Protein AF-A0A8S1RNT7-F1 (afdb_monomer_lite)

Sequence (157 aa):
MSKEQNKVISCGYDSLLLVIEYQQHSSIFVFKQKIYVDQWDYRVCFINNHVFTFQPSFQIYTFDQQTQQYIKYYNIPVKSGGQLCSSLFPSIFNHIKILSLSKMDVTQIQLNLFKSKMNKEVNHTFFQLEQSINCKVDHYYYQCFKNKLLIKQITFN

Organism: NCBI:txid65129

Structure (mmCIF, N/CA/C/O backbone):
data_AF-A0A8S1RNT7-F1
#
_entry.id   AF-A0A8S1RNT7-F1
#
loop_
_atom_site.group_PDB
_atom_site.id
_atom_site.type_symbol
_atom_site.label_atom_id
_atom_site.label_alt_id
_atom_site.label_comp_id
_atom_site.label_asym_id
_atom_site.label_entity_id
_atom_site.label_seq_id
_atom_site.pdbx_PDB_ins_code
_atom_site.Cartn_x
_atom_site.Cartn_y
_atom_site.Cartn_z
_atom_site.occupancy
_atom_site.B_iso_or_equiv
_atom_site.auth_seq_id
_atom_site.auth_comp_id
_atom_site.auth_asym_id
_atom_site.auth_atom_id
_atom_site.pdbx_PDB_model_num
ATOM 1 N N . MET A 1 1 ? 1.674 3.784 8.458 1.00 85.00 1 MET A N 1
ATOM 2 C CA . MET A 1 1 ? 0.455 4.404 9.031 1.00 85.00 1 MET A CA 1
ATOM 3 C C . MET A 1 1 ? 0.042 5.581 8.164 1.00 85.00 1 MET A C 1
ATOM 5 O O . MET A 1 1 ? 0.873 6.058 7.395 1.00 85.00 1 MET A O 1
ATOM 9 N N . SER A 1 2 ? -1.209 6.025 8.263 1.00 91.50 2 SER A N 1
ATOM 10 C CA . SER A 1 2 ? -1.684 7.258 7.625 1.00 91.50 2 SER A CA 1
ATOM 11 C C . SER A 1 2 ? -1.014 8.503 8.220 1.00 91.50 2 SER A C 1
ATOM 13 O O . SER A 1 2 ? -0.354 8.427 9.258 1.00 91.50 2 SER A O 1
ATOM 15 N N . LYS A 1 3 ? -1.198 9.663 7.576 1.00 88.56 3 LYS A N 1
ATOM 16 C CA . LYS A 1 3 ? -0.626 10.944 8.025 1.00 88.56 3 LYS A CA 1
ATOM 17 C C . LYS A 1 3 ? -1.148 11.354 9.405 1.00 88.56 3 LYS A C 1
ATOM 19 O O . LYS A 1 3 ? -0.383 11.844 10.224 1.00 88.56 3 LYS A O 1
ATOM 24 N N . GLU A 1 4 ? -2.433 11.124 9.659 1.00 93.56 4 GLU A N 1
ATOM 25 C CA . GLU A 1 4 ? -3.067 11.342 10.969 1.00 93.56 4 GLU A CA 1
ATOM 26 C C . GLU A 1 4 ? -2.742 10.252 11.997 1.00 93.56 4 GLU A C 1
ATOM 28 O O . GLU A 1 4 ? -3.206 10.328 13.128 1.00 93.56 4 GLU A O 1
ATOM 33 N N . GLN A 1 5 ? -1.987 9.215 11.614 1.00 93.88 5 GLN A N 1
ATOM 34 C CA . GLN A 1 5 ? -1.638 8.079 12.475 1.00 93.88 5 GLN A CA 1
ATOM 35 C C . GLN A 1 5 ? -2.851 7.322 13.046 1.00 93.88 5 GLN A C 1
ATOM 37 O O . GLN A 1 5 ? -2.719 6.518 13.962 1.00 93.88 5 GLN A O 1
ATOM 42 N N . ASN A 1 6 ? -4.033 7.517 12.464 1.00 96.06 6 ASN A N 1
ATOM 43 C CA . ASN A 1 6 ? -5.274 6.855 12.857 1.00 96.06 6 ASN A CA 1
ATOM 44 C C . ASN A 1 6 ? -5.602 5.630 11.998 1.00 96.06 6 ASN A C 1
ATOM 46 O O . ASN A 1 6 ? -6.543 4.914 12.310 1.00 96.06 6 ASN A O 1
ATOM 50 N N . LYS A 1 7 ? -4.871 5.373 10.910 1.00 97.06 7 LYS A N 1
ATOM 51 C CA . LYS A 1 7 ? -5.122 4.237 10.016 1.00 97.06 7 LYS A CA 1
ATOM 52 C C . LYS A 1 7 ? -3.842 3.458 9.742 1.00 97.06 7 LYS A C 1
ATOM 54 O O . LYS A 1 7 ? -2.748 4.017 9.597 1.00 97.06 7 LYS A O 1
ATOM 59 N N . VAL A 1 8 ? -3.994 2.147 9.638 1.00 96.81 8 VAL A N 1
ATOM 60 C CA . VAL A 1 8 ? -2.939 1.180 9.345 1.00 96.81 8 VAL A CA 1
ATOM 61 C C . VAL A 1 8 ? -3.443 0.249 8.256 1.00 96.81 8 VAL A C 1
ATOM 63 O O . VAL A 1 8 ? -4.586 -0.196 8.294 1.00 96.81 8 VAL A O 1
ATOM 66 N N . ILE A 1 9 ? -2.578 -0.043 7.290 1.00 97.00 9 ILE A N 1
ATOM 67 C CA . ILE A 1 9 ? -2.787 -1.147 6.359 1.00 97.00 9 ILE A CA 1
ATOM 68 C C . ILE A 1 9 ? -1.777 -2.221 6.729 1.00 97.00 9 ILE A C 1
ATOM 70 O O . ILE A 1 9 ? -0.577 -1.941 6.756 1.00 97.00 9 ILE A O 1
ATOM 74 N N . SER A 1 10 ? -2.264 -3.420 7.030 1.00 95.50 10 SER A N 1
ATOM 75 C CA . SER A 1 10 ? -1.428 -4.617 7.105 1.00 95.50 10 SER A CA 1
ATOM 76 C C . SER A 1 10 ? -1.470 -5.339 5.764 1.00 95.50 10 SER A C 1
ATOM 78 O O . SER A 1 10 ? -2.507 -5.339 5.104 1.00 95.50 10 SER A O 1
ATOM 80 N N . CYS A 1 11 ? -0.357 -5.938 5.364 1.00 93.38 11 CYS A N 1
ATOM 81 C CA . CYS A 1 11 ? -0.229 -6.735 4.148 1.00 93.38 11 CYS A CA 1
ATOM 82 C C . CYS A 1 11 ? 0.651 -7.956 4.435 1.00 93.38 11 CYS A C 1
ATOM 84 O O . CYS A 1 11 ? 1.556 -7.887 5.271 1.00 93.38 11 CYS A O 1
ATOM 86 N N . GLY A 1 12 ? 0.360 -9.077 3.777 1.00 89.12 12 GLY A N 1
ATOM 87 C CA . GLY A 1 12 ? 1.033 -10.351 4.015 1.00 89.12 12 GLY A CA 1
ATOM 88 C C . GLY A 1 12 ? 1.096 -11.244 2.777 1.00 89.12 12 GLY A C 1
ATOM 89 O O . GLY A 1 12 ? 0.562 -10.914 1.719 1.00 89.12 12 GLY A O 1
ATOM 90 N N . TYR A 1 13 ? 1.763 -12.396 2.920 1.00 91.62 13 TYR A N 1
ATOM 91 C CA . TYR A 1 13 ? 1.904 -13.412 1.864 1.00 91.62 13 TYR A CA 1
ATOM 92 C C . TYR A 1 13 ? 0.563 -14.011 1.403 1.00 91.62 13 TYR A C 1
ATOM 94 O O . TYR A 1 13 ? 0.478 -14.582 0.320 1.00 91.62 13 TYR A O 1
ATOM 102 N N . ASP A 1 14 ? -0.488 -13.876 2.210 1.00 95.69 14 ASP A N 1
ATOM 103 C CA . ASP A 1 14 ? -1.843 -14.360 1.942 1.00 95.69 14 ASP A CA 1
ATOM 104 C C . ASP A 1 14 ? -2.603 -13.517 0.903 1.00 95.69 14 ASP A C 1
ATOM 106 O O . ASP A 1 14 ? -3.784 -13.757 0.660 1.00 95.69 14 ASP A O 1
ATOM 110 N N . SER A 1 15 ? -1.929 -12.556 0.257 1.00 95.00 15 SER A N 1
ATOM 111 C CA . SER A 1 15 ? -2.512 -11.670 -0.762 1.00 95.00 15 SER A CA 1
ATOM 112 C C . SER A 1 15 ? -3.737 -10.913 -0.238 1.00 95.00 15 SER A C 1
ATOM 114 O O . SER A 1 15 ? -4.709 -10.658 -0.955 1.00 95.00 15 SER A O 1
ATOM 116 N N . LEU A 1 16 ? -3.671 -10.543 1.041 1.00 97.06 16 LEU A N 1
ATOM 117 C CA . LEU A 1 16 ? -4.711 -9.833 1.758 1.00 97.06 16 LEU A CA 1
ATOM 118 C C . LEU A 1 16 ? -4.157 -8.522 2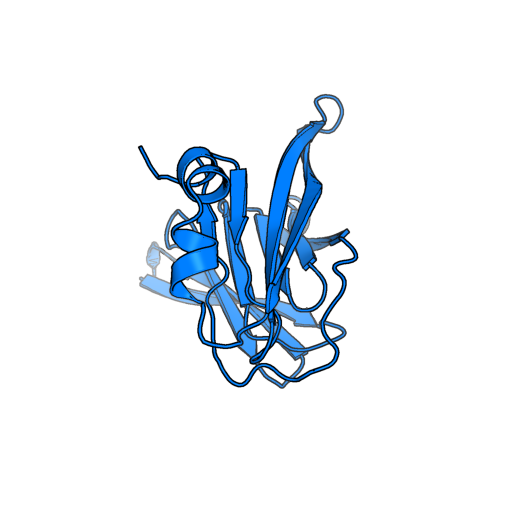.311 1.00 97.06 16 LEU A C 1
ATOM 120 O O . LEU A 1 16 ? -3.122 -8.492 2.980 1.00 97.06 16 LEU A O 1
ATOM 124 N N . LEU A 1 17 ? -4.881 -7.431 2.070 1.00 97.50 17 LEU A N 1
ATOM 125 C CA . LEU A 1 17 ? -4.691 -6.180 2.792 1.00 97.50 17 LEU A CA 1
ATOM 126 C C . LEU A 1 17 ? -5.764 -6.062 3.870 1.00 97.50 17 LEU A C 1
ATOM 128 O O . LEU A 1 17 ? -6.955 -6.254 3.607 1.00 97.50 17 LEU A O 1
ATOM 132 N N . LEU A 1 18 ? -5.346 -5.709 5.082 1.00 98.06 18 LEU A N 1
ATOM 133 C CA . LEU A 1 18 ? -6.243 -5.427 6.197 1.00 98.06 18 LEU A CA 1
ATOM 134 C C . LEU A 1 18 ? -6.217 -3.932 6.484 1.00 98.06 18 LEU A C 1
ATOM 136 O O . LEU A 1 18 ? -5.185 -3.395 6.888 1.00 98.06 18 LEU A O 1
ATOM 140 N N . VAL A 1 19 ? -7.359 -3.271 6.312 1.00 98.06 19 VAL A N 1
ATOM 141 C CA . VAL A 1 19 ? -7.554 -1.885 6.741 1.00 98.06 19 VAL A CA 1
ATOM 142 C C . VAL A 1 19 ? -7.934 -1.900 8.213 1.00 98.06 19 VAL A C 1
ATOM 144 O O . VAL A 1 19 ? -8.926 -2.519 8.604 1.00 98.06 19 VAL A O 1
ATOM 147 N N . ILE A 1 20 ? -7.141 -1.219 9.028 1.00 98.25 20 ILE A N 1
ATOM 148 C CA . ILE A 1 20 ? -7.296 -1.149 10.475 1.00 98.25 20 ILE A CA 1
ATOM 149 C C . ILE A 1 20 ? -7.321 0.329 10.866 1.00 98.25 20 ILE A C 1
ATOM 151 O O . ILE A 1 20 ? -6.484 1.113 10.418 1.00 98.25 20 ILE A O 1
ATOM 155 N N . GLU A 1 21 ? -8.278 0.725 11.697 1.00 97.62 21 GLU A N 1
ATOM 156 C CA . GLU A 1 21 ? -8.468 2.116 12.106 1.00 97.62 21 GLU A CA 1
ATOM 157 C C . GLU A 1 21 ? -8.489 2.251 13.626 1.00 97.62 21 GLU A C 1
ATOM 159 O O . GLU A 1 21 ? -9.088 1.444 14.333 1.00 97.62 21 GLU A O 1
ATOM 164 N N . TYR A 1 22 ? -7.823 3.285 14.121 1.00 97.69 22 TYR A N 1
ATOM 165 C CA . TYR A 1 22 ? -7.784 3.649 15.522 1.00 97.69 22 TYR A CA 1
ATOM 166 C C . TYR A 1 22 ? -9.081 4.347 15.926 1.00 97.69 22 TYR A C 1
ATOM 168 O O . TYR A 1 22 ? -9.451 5.380 15.367 1.00 97.69 22 TYR A O 1
ATOM 176 N N . GLN A 1 23 ? -9.759 3.803 16.929 1.00 97.12 23 GLN A N 1
ATOM 177 C CA . GLN A 1 23 ? -10.931 4.415 17.536 1.00 97.12 23 GLN A CA 1
ATOM 178 C C . GLN A 1 23 ? -10.517 5.223 18.763 1.00 97.12 23 GLN A C 1
ATOM 180 O O . GLN A 1 23 ? -10.069 4.662 19.757 1.00 97.12 23 GLN A O 1
ATOM 185 N N . GLN A 1 24 ? -10.712 6.543 18.719 1.00 95.38 24 GLN A N 1
ATOM 186 C CA . GLN A 1 24 ? -10.292 7.438 19.804 1.00 95.38 24 GLN A CA 1
ATOM 187 C C . GLN A 1 24 ? -11.014 7.153 21.130 1.00 95.38 24 GLN A C 1
ATOM 189 O O . GLN A 1 24 ? -10.366 7.109 22.170 1.00 95.38 24 GLN A O 1
ATOM 194 N N . HIS A 1 25 ? -12.329 6.907 21.101 1.00 96.19 25 HIS A N 1
ATOM 195 C CA . HIS A 1 25 ? -13.125 6.692 22.319 1.00 96.19 25 HIS A CA 1
ATOM 196 C C . HIS A 1 25 ? -12.700 5.456 23.116 1.00 96.19 25 HIS A C 1
ATOM 198 O O . HIS A 1 25 ? -12.694 5.481 24.341 1.00 96.19 25 HIS A O 1
ATOM 204 N N . SER A 1 26 ? -12.351 4.378 22.418 1.00 96.69 26 SER A N 1
ATOM 205 C CA . SER A 1 26 ? -11.971 3.094 23.009 1.00 96.69 26 SER A CA 1
ATOM 206 C C . SER A 1 26 ? -10.456 2.885 23.055 1.00 96.69 26 SER A C 1
ATOM 208 O O . SER A 1 26 ? -9.997 1.936 23.678 1.00 96.69 26 SER A O 1
ATOM 210 N N . SER A 1 27 ? -9.678 3.772 22.426 1.00 96.62 27 SER A N 1
ATOM 211 C CA . SER A 1 27 ? -8.216 3.700 22.318 1.00 96.62 27 SER A CA 1
ATOM 212 C C . SER A 1 27 ? -7.692 2.364 21.774 1.00 96.62 27 SER A C 1
ATOM 214 O O . SER A 1 27 ? -6.645 1.872 22.188 1.00 96.62 27 SER A O 1
ATOM 216 N N . ILE A 1 28 ? -8.420 1.768 20.826 1.00 97.62 28 ILE A N 1
ATOM 217 C CA . ILE A 1 28 ? -8.068 0.488 20.199 1.00 97.62 28 ILE A CA 1
ATOM 218 C C . ILE A 1 28 ? -8.036 0.594 18.677 1.00 97.62 28 ILE A C 1
ATOM 220 O O . ILE A 1 28 ? -8.736 1.402 18.066 1.00 97.62 28 ILE A O 1
ATOM 224 N N . PHE A 1 29 ? -7.245 -0.277 18.057 1.00 97.75 29 PHE A N 1
ATOM 225 C CA . PHE A 1 29 ? -7.278 -0.507 16.620 1.00 97.75 29 PHE A CA 1
ATOM 226 C C . PHE A 1 29 ? -8.364 -1.527 16.275 1.00 97.75 29 PHE A C 1
ATOM 228 O O . PHE A 1 29 ? -8.370 -2.641 16.793 1.00 97.75 29 PHE A O 1
ATOM 235 N N . VAL A 1 30 ? -9.271 -1.147 15.379 1.00 98.06 30 VAL A N 1
ATOM 236 C CA . VAL A 1 30 ? -10.392 -1.976 14.936 1.00 98.06 30 VAL A CA 1
ATOM 237 C C . VAL A 1 30 ? -10.236 -2.305 13.463 1.00 98.06 30 VAL A C 1
ATOM 239 O O . VAL A 1 30 ? -9.975 -1.440 12.628 1.00 98.06 30 VAL A O 1
ATOM 242 N N . PHE A 1 31 ? -10.419 -3.580 13.146 1.00 97.81 31 PHE A N 1
ATOM 243 C CA . PHE A 1 31 ? -10.443 -4.078 11.783 1.00 97.81 31 PHE A CA 1
ATOM 244 C C . PHE A 1 31 ? -11.658 -3.514 11.018 1.00 97.81 31 PHE A C 1
ATOM 246 O O . PHE A 1 31 ? -12.786 -3.585 11.504 1.00 97.81 31 PHE A O 1
ATOM 253 N N . LYS A 1 32 ? -11.427 -2.949 9.826 1.00 97.94 32 LYS A N 1
ATOM 254 C CA . LYS A 1 32 ? -12.459 -2.287 9.008 1.00 97.94 32 LYS A CA 1
ATOM 255 C C . LYS A 1 32 ? -12.756 -2.996 7.697 1.00 97.94 32 LYS A C 1
ATOM 257 O O . LYS A 1 32 ? -13.915 -3.074 7.308 1.00 97.94 32 LYS A O 1
ATOM 262 N N . GLN A 1 33 ? -11.734 -3.486 7.000 1.00 98.31 33 GLN A N 1
ATOM 263 C CA . GLN A 1 33 ? -11.911 -4.000 5.644 1.00 98.31 33 GLN A CA 1
ATOM 264 C C . GLN A 1 33 ? -10.841 -5.026 5.273 1.00 98.31 33 GLN A C 1
ATOM 266 O O . GLN A 1 33 ? -9.670 -4.862 5.617 1.00 98.31 33 GLN A O 1
ATOM 271 N N . LYS A 1 34 ? -11.258 -6.068 4.543 1.00 98.38 34 LYS A N 1
ATOM 272 C CA . LYS A 1 34 ? -10.386 -7.022 3.848 1.00 98.38 34 LYS A CA 1
ATOM 273 C C . LYS A 1 34 ? -10.355 -6.650 2.371 1.00 98.38 34 LYS A C 1
ATOM 275 O O . LYS A 1 34 ? -11.416 -6.473 1.779 1.00 98.38 34 LYS A O 1
ATOM 280 N N . ILE A 1 35 ? -9.170 -6.558 1.783 1.00 98.06 35 ILE A N 1
ATOM 281 C CA . ILE A 1 35 ? -8.998 -6.317 0.349 1.00 98.06 35 ILE A CA 1
ATOM 282 C C . ILE A 1 35 ? -8.125 -7.436 -0.204 1.00 98.06 35 ILE A C 1
ATOM 284 O O . ILE A 1 35 ? -6.968 -7.563 0.189 1.00 98.06 35 ILE A O 1
ATOM 288 N N . TYR A 1 36 ? -8.679 -8.245 -1.100 1.00 97.38 36 TYR A N 1
ATOM 289 C CA . TYR A 1 36 ? -7.919 -9.272 -1.804 1.00 97.38 36 TYR A CA 1
ATOM 290 C C . TYR A 1 36 ? -7.162 -8.638 -2.967 1.00 97.38 36 TYR A C 1
ATOM 292 O O . TYR A 1 36 ? -7.724 -7.838 -3.717 1.00 97.38 36 TYR A O 1
ATOM 300 N N . VAL A 1 37 ? -5.887 -8.986 -3.099 1.00 95.19 37 VAL A N 1
ATOM 301 C CA . VAL A 1 37 ? -5.020 -8.510 -4.178 1.00 95.19 37 VAL A CA 1
ATOM 302 C C . VAL A 1 37 ? -4.553 -9.677 -5.032 1.00 95.19 37 VAL A C 1
ATOM 304 O O . VAL A 1 37 ? -4.408 -10.793 -4.550 1.00 95.19 37 VAL A O 1
ATOM 307 N N . ASP A 1 38 ? -4.293 -9.407 -6.308 1.00 92.81 38 ASP A N 1
ATOM 308 C CA . ASP A 1 38 ? -3.869 -10.443 -7.259 1.00 92.81 38 ASP A CA 1
ATOM 309 C C . ASP A 1 38 ? -2.465 -10.988 -6.936 1.00 92.81 38 ASP A C 1
ATOM 311 O O . ASP A 1 38 ? -2.142 -12.133 -7.241 1.00 92.81 38 ASP A O 1
ATOM 315 N N . GLN A 1 39 ? -1.616 -10.154 -6.328 1.00 89.94 39 GLN A N 1
ATOM 316 C CA . GLN A 1 39 ? -0.243 -10.486 -5.966 1.00 89.94 39 GLN A CA 1
ATOM 317 C C . GLN A 1 39 ? 0.111 -9.843 -4.623 1.00 89.94 39 GLN A C 1
ATOM 319 O O . GLN A 1 39 ? -0.136 -8.653 -4.421 1.00 89.94 39 GLN A O 1
ATOM 324 N N . TRP A 1 40 ? 0.701 -10.626 -3.719 1.00 90.00 40 TRP A N 1
ATOM 325 C CA . TRP A 1 40 ? 1.177 -10.148 -2.423 1.00 90.00 40 TRP A CA 1
ATOM 326 C C . TRP A 1 40 ? 2.447 -9.290 -2.542 1.00 90.00 40 TRP 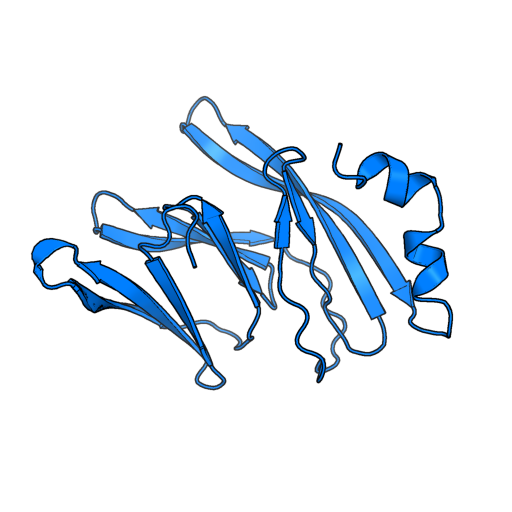A C 1
ATOM 328 O O . TRP A 1 40 ? 3.240 -9.440 -3.474 1.00 90.00 40 TRP A O 1
ATOM 338 N N . ASP A 1 41 ? 2.640 -8.408 -1.559 1.00 88.00 41 ASP A N 1
ATOM 339 C CA . ASP A 1 41 ? 3.850 -7.611 -1.331 1.00 88.00 41 ASP A CA 1
ATOM 340 C C . ASP A 1 41 ? 3.790 -6.985 0.071 1.00 88.00 41 ASP A C 1
ATOM 342 O O . ASP A 1 41 ? 2.773 -7.062 0.761 1.00 88.00 41 ASP A O 1
ATOM 346 N N . TYR A 1 42 ? 4.860 -6.303 0.464 1.00 87.62 42 TYR A N 1
ATOM 347 C CA . TYR A 1 42 ? 4.988 -5.588 1.735 1.00 87.62 42 TYR A CA 1
ATOM 348 C C . TYR A 1 42 ? 4.924 -4.073 1.600 1.00 87.62 42 TYR A C 1
ATOM 350 O O . TYR A 1 42 ? 5.034 -3.333 2.581 1.00 87.62 42 TYR A O 1
ATOM 358 N N . ARG A 1 43 ? 4.819 -3.581 0.368 1.00 88.31 43 ARG A N 1
ATOM 359 C CA . ARG A 1 43 ? 4.999 -2.167 0.064 1.00 88.31 43 ARG A CA 1
ATOM 360 C C . ARG A 1 43 ? 3.650 -1.475 -0.016 1.00 88.31 43 ARG A C 1
ATOM 362 O O . ARG A 1 43 ? 3.030 -1.404 -1.074 1.00 88.31 43 ARG A O 1
ATOM 369 N N . VAL A 1 44 ? 3.238 -0.923 1.121 1.00 92.62 44 VAL A N 1
ATOM 370 C CA . VAL A 1 44 ? 2.118 0.017 1.224 1.00 92.62 44 VAL A CA 1
ATOM 371 C C . VAL A 1 44 ? 2.645 1.408 1.559 1.00 92.62 44 VAL A C 1
ATOM 373 O O . VAL A 1 44 ? 3.493 1.560 2.437 1.00 92.62 44 VAL A O 1
ATOM 376 N N . CYS A 1 45 ? 2.116 2.439 0.902 1.00 92.56 45 CYS A N 1
ATOM 377 C CA . CYS A 1 45 ? 2.435 3.826 1.227 1.00 92.56 45 CYS A CA 1
ATOM 378 C C . CYS A 1 45 ? 1.192 4.710 1.179 1.00 92.56 45 CYS A C 1
ATOM 380 O O . CYS A 1 45 ? 0.539 4.816 0.141 1.00 92.56 45 CYS A O 1
ATOM 382 N N . PHE A 1 46 ? 0.875 5.365 2.296 1.00 93.31 46 PHE A N 1
ATOM 383 C CA . PHE A 1 46 ? -0.191 6.361 2.337 1.00 93.31 46 PHE A CA 1
ATOM 384 C C . PHE A 1 46 ? 0.252 7.648 1.635 1.00 93.31 46 PHE A C 1
ATOM 386 O O . PHE A 1 46 ? 1.279 8.232 1.971 1.00 93.31 46 PHE A O 1
ATOM 393 N N . ILE A 1 47 ? -0.569 8.117 0.697 1.00 90.38 47 ILE A N 1
ATOM 394 C CA . ILE A 1 47 ? -0.449 9.441 0.072 1.00 90.38 47 ILE A CA 1
ATOM 395 C C . ILE A 1 47 ? -1.155 10.493 0.932 1.00 90.38 47 ILE A C 1
ATOM 397 O O . ILE A 1 47 ? -0.746 11.649 0.972 1.00 90.38 47 ILE A O 1
ATOM 401 N N . ASN A 1 48 ? -2.254 10.115 1.582 1.00 91.44 48 ASN A N 1
ATOM 402 C CA . ASN A 1 48 ? -2.978 10.891 2.588 1.00 91.44 48 ASN A CA 1
ATOM 403 C C . ASN A 1 48 ? -3.898 9.928 3.371 1.00 91.44 48 ASN A C 1
ATOM 405 O O . ASN A 1 48 ? -3.720 8.717 3.294 1.00 91.44 48 ASN A O 1
ATOM 409 N N . ASN A 1 49 ? -4.872 10.431 4.134 1.00 93.31 49 ASN A N 1
ATOM 410 C CA . ASN A 1 49 ? -5.750 9.580 4.956 1.00 93.31 49 ASN A CA 1
ATOM 411 C C . ASN A 1 49 ? -6.854 8.857 4.177 1.00 93.31 49 ASN A C 1
ATOM 413 O O . ASN A 1 49 ? -7.543 8.027 4.761 1.00 93.31 49 ASN A O 1
ATOM 417 N N . HIS A 1 50 ? -7.021 9.181 2.896 1.00 94.38 50 HIS A N 1
ATOM 418 C CA . HIS A 1 50 ? -8.040 8.634 2.003 1.00 94.38 50 HIS A CA 1
ATOM 419 C C . HIS A 1 50 ? -7.434 7.931 0.789 1.00 94.38 50 HIS A C 1
ATOM 421 O O . HIS A 1 50 ? -8.166 7.343 0.004 1.00 94.38 50 HIS A O 1
ATOM 427 N N . VAL A 1 51 ? -6.119 8.002 0.589 1.00 93.81 51 VAL A N 1
ATOM 428 C CA . VAL A 1 51 ? -5.452 7.438 -0.583 1.00 93.81 51 VAL A CA 1
ATOM 429 C C . VAL A 1 51 ? -4.172 6.748 -0.151 1.00 93.81 51 VAL A C 1
ATOM 431 O O . VAL A 1 51 ? -3.325 7.345 0.522 1.00 93.81 51 VAL A O 1
ATOM 434 N N . PHE A 1 52 ? -3.999 5.506 -0.587 1.00 94.94 52 PHE A N 1
ATOM 435 C CA . PHE A 1 52 ? -2.749 4.777 -0.432 1.00 94.94 52 PHE A CA 1
ATOM 436 C C . PHE A 1 52 ? -2.367 4.050 -1.717 1.00 94.94 52 PHE A C 1
ATOM 438 O O . PHE A 1 52 ? -3.184 3.830 -2.610 1.00 94.94 52 PHE A O 1
ATOM 445 N N . THR A 1 53 ? -1.091 3.698 -1.801 1.00 93.75 53 THR A N 1
ATOM 446 C CA . THR A 1 53 ? -0.524 2.878 -2.866 1.00 93.75 53 THR A CA 1
ATOM 447 C C . THR A 1 53 ? -0.130 1.518 -2.326 1.00 93.75 53 THR A C 1
ATOM 449 O O . THR A 1 53 ? 0.285 1.405 -1.170 1.00 93.75 53 THR A O 1
ATOM 452 N N . PHE A 1 54 ? -0.244 0.507 -3.173 1.00 93.19 54 PHE A N 1
ATOM 453 C CA . PHE A 1 54 ? 0.221 -0.849 -2.929 1.00 93.19 54 PHE A CA 1
ATOM 454 C C . PHE A 1 54 ? 1.061 -1.295 -4.128 1.00 93.19 54 PHE A C 1
ATOM 456 O O . PHE A 1 54 ? 0.739 -0.943 -5.259 1.00 93.19 54 PHE A O 1
ATOM 463 N N . GLN A 1 55 ? 2.155 -2.012 -3.889 1.00 87.94 55 GLN A N 1
ATOM 464 C CA . GLN A 1 55 ? 2.953 -2.686 -4.926 1.00 87.94 55 GLN A CA 1
ATOM 465 C C . GLN A 1 55 ? 2.740 -4.207 -4.787 1.00 87.94 55 GLN A C 1
ATOM 467 O O . GLN A 1 55 ? 2.189 -4.603 -3.770 1.00 87.94 55 GLN A O 1
ATOM 472 N N . PRO A 1 56 ? 3.047 -5.060 -5.784 1.00 81.69 56 PRO A N 1
ATOM 473 C CA . PRO A 1 56 ? 4.128 -4.934 -6.765 1.00 81.69 56 PRO A CA 1
ATOM 474 C C . PRO A 1 56 ? 3.723 -4.201 -8.047 1.00 81.69 56 PRO A C 1
ATOM 476 O O . PRO A 1 56 ? 4.522 -3.454 -8.606 1.00 81.69 56 PRO A O 1
ATOM 479 N N . SER A 1 57 ? 2.479 -4.350 -8.496 1.00 82.88 57 SER A N 1
ATOM 480 C CA . SER A 1 57 ? 1.885 -3.454 -9.494 1.00 82.88 57 SER A CA 1
ATOM 481 C C . SER A 1 57 ? 1.491 -2.172 -8.768 1.00 82.88 57 SER A C 1
ATOM 483 O O . SER A 1 57 ? 0.888 -2.276 -7.711 1.00 82.88 57 SER A O 1
ATOM 485 N N . PHE A 1 58 ? 1.887 -0.985 -9.240 1.00 88.00 58 PHE A N 1
ATOM 486 C CA . PHE A 1 58 ? 1.650 0.272 -8.517 1.00 88.00 58 PHE A CA 1
ATOM 487 C C . PHE A 1 58 ? 0.149 0.605 -8.538 1.00 88.00 58 PHE A C 1
ATOM 489 O O . PHE A 1 58 ? -0.352 1.315 -9.412 1.00 88.00 58 PHE A O 1
ATOM 496 N N . GLN A 1 59 ? -0.577 0.028 -7.586 1.00 92.62 59 GLN A N 1
ATOM 497 C CA . GLN A 1 59 ? -2.018 0.120 -7.426 1.00 92.62 59 GLN A CA 1
ATOM 498 C C . GLN A 1 59 ? -2.350 1.271 -6.488 1.00 92.62 59 GLN A C 1
ATOM 500 O O . GLN A 1 59 ? -1.714 1.440 -5.450 1.00 92.62 59 GLN A O 1
ATOM 505 N N . ILE A 1 60 ? -3.370 2.044 -6.837 1.00 92.94 60 ILE A N 1
ATOM 506 C CA . ILE A 1 60 ? -3.871 3.162 -6.046 1.00 92.94 60 ILE A CA 1
ATOM 507 C C . ILE A 1 60 ? -5.243 2.784 -5.510 1.00 92.94 60 ILE A C 1
ATOM 509 O O . ILE A 1 60 ? -6.141 2.419 -6.273 1.00 92.94 60 ILE A O 1
ATOM 513 N N . TYR A 1 61 ? -5.393 2.919 -4.201 1.00 95.56 61 TYR A N 1
ATOM 514 C CA . TYR A 1 61 ? -6.638 2.710 -3.484 1.00 95.56 61 TYR A CA 1
ATOM 515 C C . TYR A 1 61 ? -7.143 4.039 -2.946 1.00 95.56 61 TYR A C 1
ATOM 517 O O . TYR A 1 61 ? -6.374 4.811 -2.368 1.00 95.56 61 TYR A O 1
ATOM 525 N N . THR A 1 62 ? -8.436 4.293 -3.122 1.00 95.00 62 THR A N 1
ATOM 526 C CA . THR A 1 62 ? -9.111 5.507 -2.653 1.00 95.00 62 THR A CA 1
ATOM 527 C C . THR A 1 62 ? -10.248 5.138 -1.717 1.00 95.00 62 THR A C 1
ATOM 529 O O . THR A 1 62 ? -10.977 4.186 -1.980 1.00 95.00 62 THR A O 1
ATOM 532 N N . PHE A 1 63 ? -10.406 5.892 -0.638 1.00 95.75 63 PHE A N 1
ATOM 533 C CA . PHE A 1 63 ? -11.507 5.746 0.298 1.00 95.75 63 PHE A CA 1
ATOM 534 C C . PHE A 1 63 ? -12.783 6.312 -0.320 1.00 95.75 63 PHE A C 1
ATOM 536 O O . PHE A 1 63 ? -12.865 7.508 -0.602 1.00 95.75 63 PHE A O 1
ATOM 543 N N . ASP A 1 64 ? -13.761 5.446 -0.535 1.00 95.44 64 ASP A N 1
ATOM 544 C CA . ASP A 1 64 ? -15.091 5.821 -0.977 1.00 95.44 64 ASP A CA 1
ATOM 545 C C . ASP A 1 64 ? -15.947 6.217 0.233 1.00 95.44 64 ASP A C 1
ATOM 547 O O . ASP A 1 64 ? -16.167 5.435 1.159 1.00 95.44 64 ASP A O 1
ATOM 551 N N . GLN A 1 65 ? -16.437 7.456 0.214 1.00 93.69 65 GLN A N 1
ATOM 552 C CA . GLN A 1 65 ? -17.262 8.035 1.273 1.00 93.69 65 GLN A CA 1
ATOM 553 C C . GLN A 1 65 ? -18.654 7.394 1.357 1.00 93.69 65 GLN A C 1
ATOM 555 O O . GLN A 1 65 ? -19.265 7.426 2.423 1.00 93.69 65 GLN A O 1
ATOM 560 N N . GLN A 1 66 ? -19.174 6.814 0.273 1.00 95.75 66 GLN A N 1
ATOM 561 C CA . GLN A 1 66 ? -20.497 6.187 0.293 1.00 95.75 66 GLN A CA 1
ATOM 562 C C . GLN A 1 66 ? -20.443 4.817 0.962 1.00 95.75 66 GLN A C 1
ATOM 564 O O . GLN A 1 66 ? -21.219 4.534 1.872 1.00 95.75 66 GLN A O 1
ATOM 569 N N . THR A 1 67 ? -19.496 3.980 0.541 1.00 97.12 67 THR A N 1
ATOM 570 C CA . THR A 1 67 ? -19.326 2.631 1.097 1.00 97.12 67 THR A CA 1
ATOM 571 C C . THR A 1 67 ? -18.505 2.605 2.383 1.00 97.12 67 THR A C 1
ATOM 573 O O . THR A 1 67 ? -18.514 1.593 3.082 1.00 97.12 67 THR A O 1
ATOM 576 N N . GLN A 1 68 ? -17.812 3.703 2.716 1.00 96.31 68 GLN A N 1
ATOM 577 C CA . GLN A 1 68 ? -16.852 3.790 3.823 1.00 96.31 68 GLN A CA 1
ATOM 578 C C . GLN A 1 68 ? -15.749 2.722 3.712 1.00 96.31 68 GLN A C 1
ATOM 580 O O . GLN A 1 68 ? -15.291 2.153 4.706 1.00 96.31 68 GLN A O 1
ATOM 585 N N . GLN A 1 69 ? -15.331 2.427 2.480 1.00 97.44 69 GLN A N 1
ATOM 586 C CA . GLN A 1 69 ? -14.355 1.392 2.154 1.00 97.44 69 GLN A CA 1
ATOM 587 C C . GLN A 1 69 ? -13.312 1.917 1.171 1.00 97.44 69 GLN A C 1
ATOM 589 O O . GLN A 1 69 ? -13.573 2.792 0.352 1.00 97.44 69 GLN A O 1
ATOM 594 N N . TYR A 1 70 ? -12.105 1.364 1.227 1.00 97.56 70 TYR 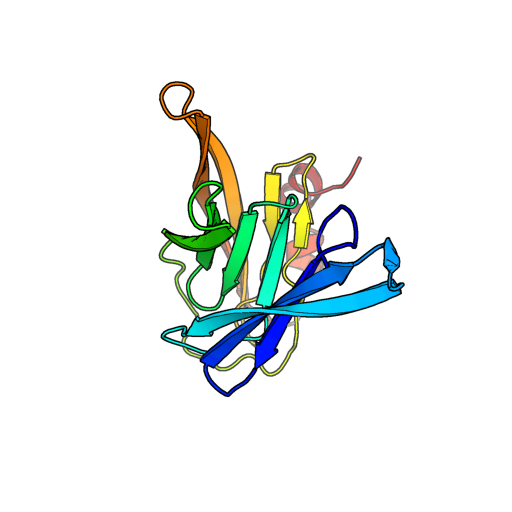A N 1
ATOM 595 C CA . TYR A 1 70 ? -11.104 1.585 0.194 1.00 97.56 70 TYR A CA 1
ATOM 596 C C . TYR A 1 70 ? -11.400 0.726 -1.027 1.00 97.56 70 TYR A C 1
ATOM 598 O O . TYR A 1 70 ? -11.523 -0.493 -0.928 1.00 97.56 70 TYR A O 1
ATOM 606 N N . ILE A 1 71 ? -11.436 1.354 -2.193 1.00 96.75 71 ILE A N 1
ATOM 607 C CA . ILE A 1 71 ? -11.628 0.679 -3.473 1.00 96.75 71 ILE A CA 1
ATOM 608 C C . ILE A 1 71 ? -10.384 0.842 -4.341 1.00 96.75 71 ILE A C 1
ATOM 610 O O . ILE A 1 71 ? -9.707 1.873 -4.296 1.00 96.75 71 ILE A O 1
ATOM 614 N N . LYS A 1 72 ? -10.067 -0.190 -5.130 1.00 95.62 72 LYS A N 1
ATOM 615 C CA . LYS A 1 72 ? -9.005 -0.121 -6.140 1.00 95.62 72 LYS A CA 1
ATOM 616 C C . LYS A 1 72 ? -9.455 0.862 -7.214 1.00 95.62 72 LYS A C 1
ATOM 618 O O . LYS A 1 72 ? -10.419 0.601 -7.924 1.00 95.62 72 LYS A O 1
ATOM 623 N N . TYR A 1 73 ? -8.764 1.989 -7.312 1.00 91.69 73 TYR A N 1
ATOM 624 C CA . TYR A 1 73 ? -9.128 3.060 -8.233 1.00 91.69 73 TYR A CA 1
ATOM 625 C C . TYR A 1 73 ? -8.382 2.941 -9.556 1.00 91.69 73 TYR A C 1
ATOM 627 O O . TYR A 1 73 ? -8.973 3.002 -10.630 1.00 91.69 73 TYR A O 1
ATOM 635 N N . TYR A 1 74 ? -7.062 2.776 -9.482 1.00 89.69 74 TYR A N 1
ATOM 636 C CA . TYR A 1 74 ? -6.208 2.820 -10.660 1.00 89.69 74 TYR A CA 1
ATOM 637 C C . TYR A 1 74 ? -4.987 1.921 -10.495 1.00 89.69 74 TYR A C 1
ATOM 639 O O . TYR A 1 74 ? -4.517 1.692 -9.381 1.00 89.69 74 TYR A O 1
ATOM 647 N N . ASN A 1 75 ? -4.461 1.419 -11.608 1.00 90.44 75 ASN A N 1
ATOM 648 C CA . ASN A 1 75 ? -3.230 0.640 -11.642 1.00 90.44 75 ASN A CA 1
ATOM 649 C C . ASN A 1 75 ? -2.262 1.286 -12.629 1.00 90.44 75 ASN A C 1
ATOM 651 O O . ASN A 1 75 ? -2.607 1.473 -13.795 1.00 90.44 75 ASN A O 1
ATOM 655 N N . ILE A 1 76 ? -1.052 1.600 -12.172 1.00 86.31 76 ILE A N 1
ATOM 656 C CA . ILE A 1 76 ? 0.011 2.085 -13.045 1.00 86.31 76 ILE A CA 1
ATOM 657 C C . ILE A 1 76 ? 0.910 0.900 -13.387 1.00 86.31 76 ILE A C 1
ATOM 659 O O . ILE A 1 76 ? 1.563 0.356 -12.489 1.00 86.31 76 ILE A O 1
ATOM 663 N N . PRO A 1 77 ? 0.979 0.494 -14.667 1.00 81.62 77 PRO A N 1
ATOM 664 C CA . PRO A 1 77 ? 1.900 -0.546 -15.081 1.00 81.62 77 PRO A CA 1
ATOM 665 C C . PRO A 1 77 ? 3.330 -0.044 -14.866 1.00 81.62 77 PRO A C 1
ATOM 667 O O . PRO A 1 77 ? 3.835 0.814 -15.588 1.00 81.62 77 PRO A O 1
ATOM 670 N N . VAL A 1 78 ? 3.981 -0.582 -13.842 1.00 77.69 78 VAL A N 1
ATOM 671 C CA . VAL A 1 78 ? 5.412 -0.417 -13.605 1.00 77.69 78 VAL A CA 1
ATOM 672 C C . VAL A 1 78 ? 6.108 -1.668 -14.117 1.00 77.69 78 VAL A C 1
ATOM 674 O O . VAL A 1 78 ? 5.621 -2.780 -13.920 1.00 77.69 78 VAL A O 1
ATOM 677 N N . LYS A 1 79 ? 7.239 -1.505 -14.806 1.00 69.69 79 LYS A N 1
ATOM 678 C CA . LYS A 1 79 ? 8.052 -2.650 -15.230 1.00 69.69 79 LYS A CA 1
ATOM 679 C C . LYS A 1 79 ? 8.655 -3.308 -13.993 1.00 69.69 79 LYS A C 1
ATOM 681 O O . LYS A 1 79 ? 9.716 -2.890 -13.559 1.00 69.69 79 LYS A O 1
ATOM 686 N N . SER A 1 80 ? 7.998 -4.310 -13.422 1.00 61.47 80 SER A N 1
ATOM 687 C CA . SER A 1 80 ? 8.593 -5.109 -12.356 1.00 61.47 80 SER A CA 1
ATOM 688 C C . SER A 1 80 ? 9.777 -5.895 -12.916 1.00 61.47 80 SER A C 1
ATOM 690 O O . SER A 1 80 ? 9.614 -6.653 -13.874 1.00 61.47 80 SER A O 1
ATOM 692 N N . GLY A 1 81 ? 10.960 -5.746 -12.315 1.00 57.41 81 GLY A N 1
ATOM 693 C CA . GLY A 1 81 ? 11.997 -6.764 -12.447 1.00 57.41 81 GLY A CA 1
ATOM 694 C C . GLY A 1 81 ? 11.414 -8.065 -11.903 1.00 57.41 81 GLY A C 1
ATOM 695 O O . GLY A 1 81 ? 10.934 -8.087 -10.775 1.00 57.41 81 GLY A O 1
ATOM 696 N N . GLY A 1 82 ? 11.345 -9.124 -12.711 1.00 55.69 82 GLY A N 1
ATOM 697 C CA . GLY A 1 82 ? 10.681 -10.391 -12.361 1.00 55.69 82 GLY A CA 1
ATOM 698 C C . GLY A 1 82 ? 11.358 -11.194 -11.241 1.00 55.69 82 GLY A C 1
ATOM 699 O O . GLY A 1 82 ? 11.208 -12.409 -11.195 1.00 55.69 82 GLY A O 1
ATOM 700 N N . GLN A 1 83 ? 12.143 -10.549 -10.378 1.00 56.97 83 GLN A N 1
ATOM 701 C CA . GLN A 1 83 ? 12.905 -11.171 -9.305 1.00 56.97 83 GLN A CA 1
ATOM 702 C C . GLN A 1 83 ? 12.335 -10.782 -7.941 1.00 56.97 83 GLN A C 1
ATOM 704 O O . GLN A 1 83 ? 12.007 -9.624 -7.687 1.00 56.97 83 GLN A O 1
ATOM 709 N N . LEU A 1 84 ? 12.249 -11.762 -7.043 1.00 57.56 84 LEU A N 1
ATOM 710 C CA . LEU A 1 84 ? 11.808 -11.559 -5.667 1.00 57.56 84 LEU A CA 1
ATOM 711 C C . LEU A 1 84 ? 12.848 -10.714 -4.914 1.00 57.56 84 LEU A C 1
ATOM 713 O O . LEU A 1 84 ? 13.987 -11.139 -4.722 1.00 57.56 84 LEU A O 1
ATOM 717 N N . CYS A 1 85 ? 12.465 -9.509 -4.481 1.00 57.91 85 CYS A N 1
ATOM 718 C CA . CYS A 1 85 ? 13.290 -8.714 -3.577 1.00 57.91 85 CYS A CA 1
ATOM 719 C C . CYS A 1 85 ? 13.238 -9.311 -2.167 1.00 57.91 85 CYS A C 1
ATOM 721 O O . CYS A 1 85 ? 12.196 -9.246 -1.524 1.00 57.91 85 CYS A O 1
ATOM 723 N N . SER A 1 86 ? 14.351 -9.822 -1.639 1.00 58.44 86 SER A N 1
ATOM 724 C CA . SER A 1 86 ? 14.440 -10.194 -0.216 1.00 58.44 86 SER A CA 1
ATOM 725 C C . SER A 1 86 ? 14.618 -8.984 0.709 1.00 58.44 86 SER A C 1
ATOM 727 O O . SER A 1 86 ? 14.480 -9.098 1.923 1.00 58.44 86 SER A O 1
ATOM 729 N N . SER A 1 87 ? 14.937 -7.808 0.155 1.00 63.38 87 SER A N 1
ATOM 730 C CA . SER A 1 87 ? 15.134 -6.587 0.935 1.00 63.38 87 SER A CA 1
ATOM 731 C C . SER A 1 87 ? 13.850 -5.763 1.009 1.00 63.38 87 SER A C 1
ATOM 733 O O . SER A 1 87 ? 13.373 -5.253 -0.007 1.00 63.38 87 SER A O 1
ATOM 735 N N . LEU A 1 88 ? 13.341 -5.571 2.226 1.00 65.38 88 LEU A N 1
ATOM 736 C CA . LEU A 1 88 ? 12.211 -4.693 2.517 1.00 65.38 88 LEU A CA 1
ATOM 737 C C . LEU A 1 88 ? 12.656 -3.233 2.407 1.00 65.38 88 LEU A C 1
ATOM 739 O O . LEU A 1 88 ? 13.253 -2.675 3.324 1.00 65.38 88 LEU A O 1
ATOM 743 N N . PHE A 1 89 ? 12.383 -2.610 1.268 1.00 70.25 89 PHE A N 1
ATOM 744 C CA . PHE A 1 89 ? 12.530 -1.168 1.120 1.00 70.25 89 PHE A CA 1
ATOM 745 C C . PHE A 1 89 ? 11.151 -0.532 1.264 1.00 70.25 89 PHE A C 1
ATOM 747 O O . PHE A 1 89 ? 10.272 -0.822 0.445 1.00 70.25 89 PHE A O 1
ATOM 754 N N . PRO A 1 90 ? 10.938 0.310 2.290 1.00 77.44 90 PRO A N 1
ATOM 755 C CA . PRO A 1 90 ? 9.657 0.962 2.472 1.00 77.44 90 PRO A CA 1
ATOM 756 C C . PRO A 1 90 ? 9.381 1.868 1.273 1.00 77.44 90 PRO A C 1
ATOM 758 O O . PRO A 1 90 ? 10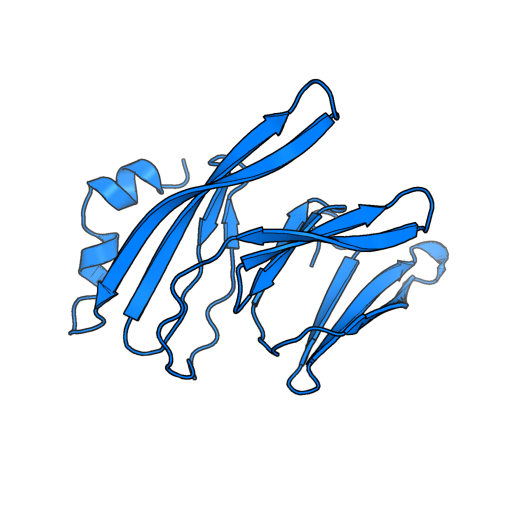.265 2.583 0.797 1.00 77.44 90 PRO A O 1
ATOM 761 N N . SER A 1 91 ? 8.141 1.842 0.793 1.00 82.69 91 SER A N 1
ATOM 762 C CA . SER A 1 91 ? 7.673 2.847 -0.154 1.00 82.69 91 SER A CA 1
ATOM 763 C C . SER A 1 91 ? 7.438 4.149 0.609 1.00 82.69 91 SER A C 1
ATOM 765 O O . SER A 1 91 ? 6.746 4.166 1.630 1.00 82.69 91 SER A O 1
ATOM 767 N N . ILE A 1 92 ? 8.051 5.237 0.146 1.00 83.69 92 ILE A N 1
ATOM 768 C CA . ILE A 1 92 ? 7.969 6.553 0.792 1.00 83.69 92 ILE A CA 1
ATOM 769 C C . ILE A 1 92 ? 7.349 7.536 -0.190 1.00 83.69 92 ILE A C 1
ATOM 771 O O . ILE A 1 92 ? 7.773 7.615 -1.343 1.00 83.69 92 ILE A O 1
ATOM 775 N N . PHE A 1 93 ? 6.375 8.311 0.281 1.00 85.00 93 PHE A N 1
ATOM 776 C CA . PHE A 1 93 ? 5.767 9.398 -0.471 1.00 85.00 93 PHE A CA 1
ATOM 777 C C . PHE A 1 93 ? 6.205 10.746 0.105 1.00 85.00 93 PHE A C 1
ATOM 779 O O . PHE A 1 93 ? 5.994 11.044 1.278 1.00 85.00 93 PHE A O 1
ATOM 786 N N . ASN A 1 94 ? 6.824 11.577 -0.728 1.00 83.62 94 ASN A N 1
ATOM 787 C CA . ASN A 1 94 ? 7.178 12.946 -0.391 1.00 83.62 94 ASN A CA 1
ATOM 788 C C . ASN A 1 94 ? 6.044 13.877 -0.835 1.00 83.62 94 ASN A C 1
ATOM 790 O O . ASN A 1 94 ? 5.883 14.118 -2.028 1.00 83.62 94 ASN A O 1
ATOM 794 N N . HIS A 1 95 ? 5.292 14.440 0.115 1.00 80.44 95 HIS A N 1
ATOM 795 C CA . HIS A 1 95 ? 4.161 15.324 -0.193 1.00 80.44 95 HIS A CA 1
ATOM 796 C C . HIS A 1 95 ? 4.566 16.667 -0.818 1.00 80.44 95 HIS A C 1
ATOM 798 O O . HIS A 1 95 ? 3.781 17.226 -1.575 1.00 80.44 95 HIS A O 1
ATOM 804 N N . ILE A 1 96 ? 5.766 17.184 -0.525 1.00 77.62 96 ILE A N 1
ATOM 805 C CA . ILE A 1 96 ? 6.242 18.479 -1.047 1.00 77.62 96 ILE A CA 1
ATOM 806 C C . ILE A 1 96 ? 6.495 18.371 -2.552 1.00 77.62 96 ILE A C 1
ATOM 808 O O . ILE A 1 96 ? 6.153 19.262 -3.323 1.00 77.62 96 ILE A O 1
ATOM 812 N N . LYS A 1 97 ? 7.086 17.252 -2.975 1.00 74.75 97 LYS A N 1
ATOM 813 C CA . LYS A 1 97 ? 7.471 17.005 -4.373 1.00 74.75 97 LYS A CA 1
ATOM 814 C C . LYS A 1 97 ? 6.490 16.124 -5.126 1.00 74.75 97 LYS A C 1
ATOM 816 O O . LYS A 1 97 ? 6.611 15.962 -6.335 1.00 74.75 97 LYS A O 1
ATOM 821 N N . ILE A 1 98 ? 5.545 15.549 -4.391 1.00 74.62 98 ILE A N 1
ATOM 822 C CA . ILE A 1 98 ? 4.577 14.571 -4.863 1.00 74.62 98 ILE A CA 1
ATOM 823 C C . ILE A 1 98 ? 5.266 13.373 -5.540 1.00 74.62 98 ILE A C 1
ATOM 825 O O . ILE A 1 98 ? 4.830 12.877 -6.572 1.00 74.62 98 ILE A O 1
ATOM 829 N N . LEU A 1 99 ? 6.361 12.915 -4.940 1.00 73.75 99 LEU A N 1
ATOM 830 C CA . LEU A 1 99 ? 7.214 11.847 -5.455 1.00 73.75 99 LEU A CA 1
ATOM 831 C C . LEU A 1 99 ? 7.041 10.598 -4.586 1.00 73.75 99 LEU A C 1
ATOM 833 O O . LEU A 1 99 ? 7.177 10.683 -3.367 1.00 73.75 99 LEU A O 1
ATOM 837 N N . SER A 1 100 ? 6.797 9.440 -5.203 1.00 75.19 100 SER A N 1
ATOM 838 C CA . SER A 1 100 ? 6.911 8.140 -4.531 1.00 75.19 100 SER A CA 1
ATOM 839 C C . SER A 1 100 ? 8.257 7.508 -4.870 1.00 75.19 100 SER A C 1
ATOM 841 O O . SER A 1 100 ? 8.702 7.579 -6.005 1.00 75.19 100 SER A O 1
ATOM 843 N N . LEU A 1 101 ? 8.930 6.908 -3.895 1.00 72.69 101 LEU A N 1
ATOM 844 C CA . LEU A 1 101 ? 10.147 6.135 -4.114 1.00 72.69 101 LEU A CA 1
ATOM 845 C C . LEU A 1 101 ? 9.860 4.689 -3.740 1.00 72.69 101 LEU A C 1
ATOM 847 O O . LEU A 1 101 ? 9.421 4.412 -2.626 1.00 72.69 101 LEU A O 1
ATOM 851 N N . SER A 1 102 ? 10.146 3.775 -4.661 1.00 71.56 102 SER A N 1
ATOM 852 C CA . SER A 1 102 ? 10.028 2.336 -4.441 1.00 71.56 102 SER A CA 1
ATOM 853 C C . SER A 1 102 ? 11.300 1.632 -4.886 1.00 71.56 102 SER A C 1
ATOM 855 O O . SER A 1 102 ? 11.872 2.020 -5.894 1.00 71.56 102 SER A O 1
ATOM 857 N N . LYS A 1 103 ? 11.721 0.568 -4.202 1.00 70.56 103 LYS A N 1
ATOM 858 C CA . LYS A 1 103 ? 12.685 -0.400 -4.751 1.00 70.56 103 LYS A CA 1
ATOM 859 C C . LYS A 1 103 ? 11.919 -1.658 -5.127 1.00 70.56 103 LYS A C 1
ATOM 861 O O . LYS A 1 103 ? 11.077 -2.082 -4.342 1.00 70.56 103 LYS A O 1
ATOM 866 N N . MET A 1 104 ? 12.188 -2.209 -6.308 1.00 66.06 104 MET A N 1
ATOM 867 C CA . MET A 1 104 ? 11.422 -3.319 -6.882 1.00 66.06 104 MET A CA 1
ATOM 868 C C . MET A 1 104 ? 12.099 -4.681 -6.707 1.00 66.06 104 MET A C 1
ATOM 870 O O . MET A 1 104 ? 11.397 -5.624 -6.364 1.00 66.06 104 MET A O 1
ATOM 874 N N . ASP A 1 105 ? 13.420 -4.792 -6.889 1.00 68.31 105 ASP A N 1
ATOM 875 C CA . ASP A 1 105 ? 14.145 -6.065 -6.747 1.00 68.31 105 ASP A CA 1
ATOM 876 C C . ASP A 1 105 ? 15.513 -5.911 -6.045 1.00 68.31 105 ASP A C 1
ATOM 878 O O . ASP A 1 105 ? 15.963 -4.793 -5.788 1.00 68.31 105 ASP A O 1
ATOM 882 N N . VAL A 1 106 ? 16.162 -7.026 -5.661 1.00 66.62 106 VAL A N 1
ATOM 883 C CA . VAL A 1 106 ? 17.442 -7.006 -4.911 1.00 66.62 106 VAL A CA 1
ATOM 884 C C . VAL A 1 106 ? 18.568 -6.361 -5.724 1.00 66.62 106 VAL A C 1
ATOM 886 O O . VAL A 1 106 ? 19.398 -5.645 -5.159 1.00 66.62 106 VAL A O 1
ATOM 889 N N . THR A 1 107 ? 18.581 -6.612 -7.032 1.00 67.06 107 THR A N 1
ATOM 890 C CA . THR A 1 107 ? 19.683 -6.328 -7.965 1.00 67.06 107 THR A CA 1
ATOM 891 C C . THR A 1 107 ? 19.509 -5.021 -8.741 1.00 67.06 107 THR A C 1
ATOM 893 O O . THR A 1 107 ? 20.454 -4.528 -9.359 1.00 67.06 107 THR A O 1
ATOM 896 N N . GLN A 1 108 ? 18.312 -4.443 -8.702 1.00 65.19 108 GLN A N 1
ATOM 897 C CA . GLN A 1 108 ? 17.893 -3.262 -9.435 1.00 65.19 108 GLN A CA 1
ATOM 898 C C . GLN A 1 108 ? 16.979 -2.419 -8.549 1.00 65.19 108 GLN A C 1
ATOM 900 O O . GLN A 1 108 ? 15.916 -2.830 -8.074 1.00 65.19 108 GLN A O 1
ATOM 905 N N . ILE A 1 109 ? 17.387 -1.174 -8.344 1.00 69.31 109 ILE A N 1
ATOM 906 C CA . ILE A 1 109 ? 16.541 -0.172 -7.709 1.00 69.31 109 ILE A CA 1
ATOM 907 C C . ILE A 1 109 ? 15.862 0.591 -8.826 1.00 69.31 109 ILE A C 1
ATOM 909 O O . ILE A 1 109 ? 16.510 1.332 -9.560 1.00 69.31 109 ILE A O 1
ATOM 913 N N . GLN A 1 110 ? 14.555 0.418 -8.951 1.00 72.50 110 GLN A N 1
ATOM 914 C CA . GLN A 1 110 ? 13.769 1.184 -9.900 1.00 72.50 110 GLN A CA 1
ATOM 915 C C . GLN A 1 110 ? 13.114 2.375 -9.211 1.00 72.50 110 GLN A C 1
ATOM 917 O O . GLN A 1 110 ? 12.090 2.232 -8.552 1.00 72.50 110 GLN A O 1
ATOM 922 N N . LEU A 1 111 ? 13.682 3.560 -9.391 1.00 74.75 111 LEU A N 1
ATOM 923 C CA . LEU A 1 111 ? 13.098 4.792 -8.878 1.00 74.75 111 LEU A CA 1
ATOM 924 C C . LEU A 1 111 ? 12.008 5.260 -9.840 1.00 74.75 111 LEU A C 1
ATOM 926 O O . LEU A 1 111 ? 12.301 5.673 -10.960 1.00 74.75 111 LEU A O 1
ATOM 930 N N . ASN A 1 112 ? 10.757 5.183 -9.398 1.00 77.56 112 ASN A N 1
ATOM 931 C CA . ASN A 1 112 ? 9.605 5.627 -10.170 1.00 77.56 112 ASN A CA 1
ATOM 932 C C . ASN A 1 112 ? 9.184 7.021 -9.703 1.00 77.56 112 ASN A C 1
ATOM 934 O O . ASN A 1 112 ? 8.577 7.161 -8.652 1.00 77.56 112 ASN A O 1
ATOM 938 N N . LEU A 1 113 ? 9.485 8.055 -10.480 1.00 79.00 113 LEU A N 1
ATOM 939 C CA . LEU A 1 113 ? 8.960 9.393 -10.243 1.00 79.00 113 LEU A CA 1
ATOM 940 C C . LEU A 1 113 ? 7.537 9.469 -10.785 1.00 79.00 113 LEU A C 1
ATOM 942 O O . LEU A 1 113 ? 7.308 9.428 -11.995 1.00 79.00 113 LEU A O 1
ATOM 946 N N . PHE A 1 114 ? 6.590 9.621 -9.870 1.00 81.25 114 PHE A N 1
ATOM 947 C CA . PHE A 1 114 ? 5.213 9.939 -10.204 1.00 81.25 114 PHE A CA 1
ATOM 948 C C . PHE A 1 114 ? 4.981 11.433 -10.037 1.00 81.25 114 PHE A C 1
ATOM 950 O O . PHE A 1 114 ? 5.549 12.051 -9.142 1.00 81.25 114 PHE A O 1
ATOM 957 N N . LYS A 1 115 ? 4.121 12.002 -10.876 1.00 81.94 115 LYS A N 1
ATOM 958 C CA . LYS A 1 115 ? 3.574 13.344 -10.703 1.00 81.94 115 LYS A CA 1
ATOM 959 C C . LYS A 1 115 ? 2.082 13.231 -10.471 1.00 81.94 115 LYS A C 1
ATOM 961 O O . LYS A 1 115 ? 1.365 12.616 -11.260 1.00 81.94 115 LYS A O 1
ATOM 966 N N . SER A 1 116 ? 1.623 13.829 -9.380 1.00 79.81 116 SER A N 1
ATOM 967 C CA . SER A 1 116 ? 0.196 14.026 -9.148 1.00 79.81 116 SER A CA 1
ATOM 968 C C . SER A 1 116 ? -0.309 15.093 -10.099 1.00 79.81 116 SER A C 1
ATOM 970 O O . SER A 1 116 ? 0.296 16.158 -10.258 1.00 79.81 116 SER A O 1
ATOM 972 N N . LYS A 1 117 ? -1.444 14.800 -10.710 1.00 82.50 117 LYS A N 1
ATOM 973 C CA . LYS A 1 117 ? -2.249 15.752 -11.446 1.00 82.50 117 LYS A CA 1
ATOM 974 C C . LYS A 1 117 ? -3.633 15.739 -10.813 1.00 82.50 117 LYS A C 1
ATOM 976 O O . LYS A 1 117 ? -4.230 14.685 -10.601 1.00 82.50 117 LYS A O 1
ATOM 981 N N . MET A 1 118 ? -4.128 16.922 -10.476 1.00 80.06 118 MET A N 1
ATOM 982 C CA . MET A 1 118 ? -5.495 17.088 -10.005 1.00 80.06 118 MET A CA 1
ATOM 983 C C . MET A 1 118 ? -6.391 17.276 -11.226 1.00 80.06 118 MET A C 1
ATOM 985 O O . MET A 1 118 ? -6.227 18.246 -11.968 1.00 80.06 118 MET A O 1
ATOM 989 N N . ASN A 1 119 ? -7.326 16.354 -11.445 1.00 79.81 119 ASN A N 1
ATOM 990 C CA . ASN A 1 119 ? -8.417 16.593 -12.375 1.00 79.81 119 ASN A CA 1
ATOM 991 C C . ASN A 1 119 ? -9.469 17.446 -11.655 1.00 79.81 119 ASN A C 1
ATOM 993 O O . ASN A 1 119 ? -10.111 16.976 -10.716 1.00 79.81 119 ASN A O 1
ATOM 997 N N . LYS A 1 120 ? -9.613 18.705 -12.082 1.00 81.69 120 LYS A N 1
ATOM 998 C CA . LYS A 1 120 ? -10.543 19.667 -11.474 1.00 81.69 120 LYS A CA 1
ATOM 999 C C . LYS A 1 120 ? -12.008 19.275 -11.659 1.00 81.69 120 LYS A C 1
ATOM 1001 O O . LYS A 1 120 ? -12.811 19.598 -10.798 1.00 81.69 120 LYS A O 1
ATOM 1006 N N . GLU A 1 121 ? -12.348 18.587 -12.746 1.00 79.94 121 GLU A N 1
ATOM 1007 C CA . GLU A 1 121 ? -13.740 18.233 -13.050 1.00 79.94 121 GLU A CA 1
ATOM 1008 C C . GLU A 1 121 ? -14.273 17.176 -12.087 1.00 79.94 121 GLU A C 1
ATOM 1010 O O . GLU A 1 121 ? -15.400 17.267 -11.616 1.00 79.94 121 GLU A O 1
ATOM 1015 N N . VAL A 1 122 ? -13.431 16.198 -11.749 1.00 76.81 122 VAL A N 1
ATOM 1016 C CA . VAL A 1 122 ? -13.802 15.094 -10.855 1.00 76.81 122 VAL A CA 1
ATOM 1017 C C . VAL A 1 122 ? -13.304 15.302 -9.427 1.00 76.81 122 VAL A C 1
ATOM 1019 O O . VAL A 1 122 ? -13.589 14.474 -8.577 1.00 76.81 122 VAL A O 1
ATOM 1022 N N . ASN A 1 123 ? -12.548 16.371 -9.136 1.00 73.62 123 ASN A N 1
ATOM 1023 C CA . ASN A 1 123 ? -11.817 16.557 -7.871 1.00 73.62 123 ASN A CA 1
ATOM 1024 C C . ASN A 1 123 ? -10.957 15.343 -7.474 1.00 73.62 123 ASN A C 1
ATOM 1026 O O . ASN A 1 123 ? -10.724 15.069 -6.297 1.00 73.62 123 ASN A O 1
ATOM 1030 N N . HIS A 1 124 ? -10.454 14.613 -8.469 1.00 74.19 124 HIS A N 1
ATOM 1031 C CA . HIS A 1 124 ? -9.659 13.411 -8.258 1.00 74.19 124 HIS A CA 1
ATOM 1032 C C . HIS A 1 124 ? -8.183 13.677 -8.527 1.00 74.19 124 HIS A C 1
ATOM 1034 O O . HIS A 1 124 ? -7.796 14.308 -9.512 1.00 74.19 124 HIS A O 1
ATOM 1040 N N . THR A 1 125 ? -7.344 13.155 -7.637 1.00 74.62 125 THR A N 1
ATOM 1041 C CA . THR A 1 125 ? -5.898 13.120 -7.832 1.00 74.62 125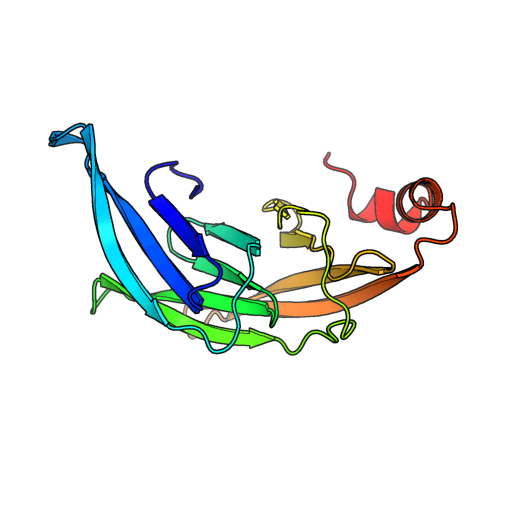 THR A CA 1
ATOM 1042 C C . THR A 1 125 ? -5.529 11.847 -8.580 1.00 74.62 125 THR A C 1
ATOM 1044 O O . THR A 1 125 ? -5.782 10.752 -8.084 1.00 74.62 125 THR A O 1
ATOM 1047 N N . PHE A 1 126 ? -4.903 11.983 -9.746 1.00 82.38 126 PHE A N 1
ATOM 1048 C CA . PHE A 1 126 ? -4.310 10.862 -10.468 1.00 82.38 126 PHE A CA 1
ATOM 1049 C C . PHE A 1 126 ? -2.792 10.995 -10.503 1.00 82.38 126 PHE A C 1
ATOM 1051 O O . PHE A 1 126 ? -2.242 12.096 -10.482 1.00 82.38 126 PHE A O 1
ATOM 1058 N N . PHE A 1 127 ? -2.108 9.858 -10.553 1.00 83.56 127 PHE A N 1
ATOM 1059 C CA . PHE A 1 127 ? -0.656 9.806 -10.651 1.00 83.56 127 PHE A CA 1
ATOM 1060 C C . PHE A 1 127 ? -0.269 9.398 -12.062 1.00 83.56 127 PHE A C 1
ATOM 1062 O O . PHE A 1 127 ? -0.781 8.419 -12.602 1.00 83.56 127 PHE A O 1
ATOM 1069 N N . GLN A 1 128 ? 0.655 10.146 -12.647 1.00 85.94 128 GLN A N 1
ATOM 1070 C CA . GLN A 1 128 ? 1.292 9.794 -13.903 1.00 85.94 128 GLN A CA 1
ATOM 1071 C C . GLN A 1 128 ? 2.744 9.422 -13.624 1.00 85.94 128 GLN A C 1
ATOM 1073 O O . GLN A 1 128 ? 3.447 10.166 -12.942 1.00 85.94 128 GLN A O 1
ATOM 1078 N N . LEU A 1 129 ? 3.193 8.279 -14.143 1.00 85.38 129 LEU A N 1
ATOM 1079 C CA . LEU A 1 129 ? 4.614 7.944 -14.159 1.00 85.38 129 LEU A CA 1
ATOM 1080 C C . LEU A 1 129 ? 5.317 8.907 -15.124 1.00 85.38 129 LEU A C 1
ATOM 1082 O O . LEU A 1 129 ? 5.068 8.866 -16.326 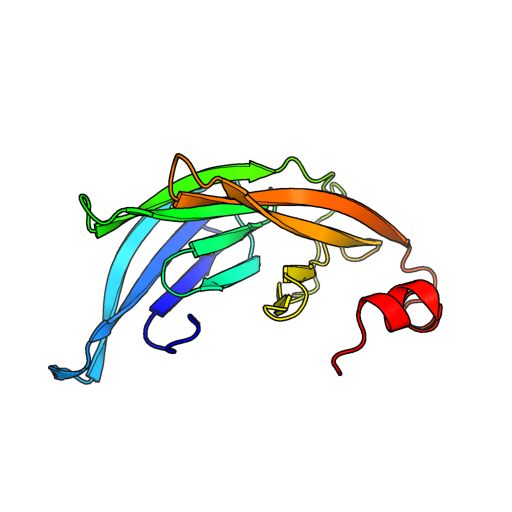1.00 85.38 129 LEU A O 1
ATOM 1086 N N . GLU A 1 130 ? 6.160 9.787 -14.595 1.00 85.25 130 GLU A N 1
ATOM 1087 C CA . GLU A 1 130 ? 6.948 10.733 -15.396 1.00 85.25 130 GLU A CA 1
ATOM 1088 C C . GLU A 1 130 ? 8.285 10.112 -15.790 1.00 85.25 130 GLU A C 1
ATOM 1090 O O . GLU A 1 130 ? 8.740 10.245 -16.923 1.00 85.25 130 GLU A O 1
ATOM 1095 N N . GLN A 1 131 ? 8.922 9.414 -14.847 1.00 82.88 131 GLN A N 1
ATOM 1096 C CA . GLN A 1 131 ? 10.234 8.827 -15.063 1.00 82.88 131 GLN A CA 1
ATOM 1097 C C . GLN A 1 131 ? 10.380 7.532 -14.274 1.00 82.88 131 GLN A C 1
ATOM 1099 O O . GLN A 1 131 ? 9.932 7.420 -13.139 1.00 82.88 131 GLN A O 1
ATOM 1104 N N . SER A 1 132 ? 11.060 6.561 -14.871 1.00 80.56 132 SER A N 1
ATOM 1105 C CA . SER A 1 132 ? 11.488 5.335 -14.207 1.00 80.56 132 SER A CA 1
ATOM 1106 C C . SER A 1 132 ? 12.983 5.179 -14.432 1.00 80.56 132 SER A C 1
ATOM 1108 O O . SER A 1 132 ? 13.429 5.077 -15.574 1.00 80.56 132 SER A O 1
ATOM 1110 N N . ILE A 1 133 ? 13.754 5.139 -13.354 1.00 78.38 133 ILE A N 1
ATOM 1111 C CA . ILE A 1 133 ? 15.212 5.051 -13.402 1.00 78.38 133 ILE A CA 1
ATOM 1112 C C . ILE A 1 133 ? 15.616 3.700 -12.846 1.00 78.38 133 ILE A C 1
ATOM 1114 O O . ILE A 1 133 ? 15.367 3.417 -11.680 1.00 78.38 133 ILE A O 1
ATOM 1118 N N . ASN A 1 134 ? 16.238 2.875 -13.683 1.00 75.56 134 ASN A N 1
ATOM 1119 C CA . ASN A 1 134 ? 16.795 1.600 -13.260 1.00 75.56 134 ASN A CA 1
ATOM 1120 C C . ASN A 1 134 ? 18.249 1.805 -12.815 1.00 75.56 134 ASN A C 1
ATOM 1122 O O . ASN A 1 134 ? 19.129 2.055 -13.637 1.00 75.56 134 ASN A O 1
ATOM 1126 N N . CYS A 1 135 ? 18.488 1.714 -11.512 1.00 69.75 135 CYS A N 1
ATOM 1127 C CA . CYS A 1 135 ? 19.816 1.696 -10.920 1.00 69.75 135 CYS A CA 1
ATOM 1128 C C . CYS A 1 135 ? 20.234 0.238 -10.702 1.00 69.75 135 CYS A C 1
ATOM 1130 O O . CYS A 1 135 ? 19.775 -0.403 -9.753 1.00 69.75 135 CYS A O 1
ATOM 1132 N N . LYS A 1 136 ? 21.122 -0.279 -11.558 1.00 67.88 136 LYS A N 1
ATOM 1133 C CA . LYS A 1 136 ? 21.773 -1.577 -11.334 1.00 67.88 136 LYS A CA 1
ATOM 1134 C C . LYS A 1 136 ? 22.632 -1.513 -10.070 1.00 67.88 136 LYS A C 1
ATOM 1136 O O . LYS A 1 136 ? 23.353 -0.539 -9.857 1.00 67.88 136 LYS A O 1
ATOM 1141 N N . VAL A 1 137 ? 22.550 -2.543 -9.233 1.00 64.69 137 VAL A N 1
ATOM 1142 C CA . VAL A 1 137 ? 23.214 -2.621 -7.918 1.00 64.69 137 VAL A CA 1
ATOM 1143 C C . VAL A 1 137 ? 24.654 -3.154 -8.042 1.00 64.69 137 VAL A C 1
ATOM 1145 O O . VAL A 1 137 ? 25.207 -3.708 -7.098 1.00 64.69 137 VAL A O 1
ATOM 1148 N N . ASP A 1 138 ? 25.318 -2.941 -9.179 1.00 59.09 138 ASP A N 1
ATOM 1149 C CA . ASP A 1 138 ? 26.742 -3.254 -9.321 1.00 59.09 138 ASP A CA 1
ATOM 1150 C C . ASP A 1 138 ? 27.543 -2.201 -8.538 1.00 59.09 138 ASP A C 1
ATOM 1152 O O . ASP A 1 138 ? 27.773 -1.109 -9.038 1.00 59.09 138 ASP A O 1
ATOM 1156 N N . HIS A 1 139 ? 27.864 -2.471 -7.265 1.00 53.88 139 HIS A N 1
ATOM 1157 C CA . HIS A 1 139 ? 28.718 -1.693 -6.338 1.00 53.88 139 HIS A CA 1
ATOM 1158 C C . HIS A 1 139 ? 28.490 -0.166 -6.175 1.00 53.88 139 HIS A C 1
ATOM 1160 O O . HIS A 1 139 ? 29.138 0.468 -5.341 1.00 53.88 139 HIS A O 1
ATOM 1166 N N . TYR A 1 140 ? 27.527 0.444 -6.866 1.00 52.69 140 TYR A N 1
ATOM 1167 C CA . TYR A 1 140 ? 27.378 1.896 -6.988 1.00 52.69 140 TYR A CA 1
ATOM 1168 C C . TYR A 1 140 ? 26.050 2.435 -6.440 1.00 52.69 140 TYR A C 1
ATOM 1170 O O . TYR A 1 140 ? 25.565 3.475 -6.894 1.00 52.69 140 TYR A O 1
ATOM 1178 N N . TYR A 1 141 ? 25.487 1.804 -5.400 1.00 52.34 141 TYR A N 1
ATOM 1179 C CA . TYR A 1 141 ? 24.308 2.332 -4.688 1.00 52.34 141 TYR A CA 1
ATOM 1180 C C . TYR A 1 141 ? 24.497 3.816 -4.317 1.00 52.34 141 TYR A C 1
ATOM 1182 O O . TYR A 1 141 ? 23.612 4.647 -4.510 1.00 52.34 141 TYR A O 1
ATOM 1190 N N . TYR A 1 142 ? 25.708 4.180 -3.883 1.00 52.53 142 TYR A N 1
ATOM 1191 C CA . TYR A 1 142 ? 26.065 5.559 -3.563 1.00 52.53 142 TYR A CA 1
ATOM 1192 C C . TYR A 1 142 ? 26.139 6.502 -4.774 1.00 52.53 142 TYR A C 1
ATOM 1194 O O . TYR A 1 142 ? 25.950 7.701 -4.585 1.00 52.53 142 TYR A O 1
ATOM 1202 N N . GLN A 1 143 ? 26.400 6.029 -6.000 1.00 52.47 143 GLN A N 1
ATOM 1203 C CA . GLN A 1 143 ? 26.510 6.917 -7.169 1.00 52.47 143 GLN A CA 1
ATOM 1204 C C . GLN A 1 143 ? 25.158 7.325 -7.754 1.00 52.47 143 GLN A C 1
ATOM 1206 O O . GLN A 1 143 ? 25.022 8.478 -8.159 1.00 52.47 143 GLN A O 1
ATOM 1211 N N . CYS A 1 144 ? 24.147 6.444 -7.751 1.00 53.00 144 CYS A N 1
ATOM 1212 C CA . CYS A 1 144 ? 22.801 6.826 -8.205 1.00 53.00 144 CYS A CA 1
ATOM 1213 C C . CYS A 1 144 ? 22.230 7.973 -7.356 1.00 53.00 144 CYS A C 1
ATOM 1215 O O . CYS A 1 144 ? 21.622 8.896 -7.893 1.00 53.00 144 CYS A O 1
ATOM 1217 N N . PHE A 1 145 ? 22.510 7.965 -6.048 1.00 54.84 145 PHE A N 1
ATOM 1218 C CA . PHE A 1 145 ? 22.215 9.104 -5.186 1.00 54.84 145 PHE A CA 1
ATOM 1219 C C . PHE A 1 145 ? 23.206 10.257 -5.426 1.00 54.84 145 PHE A C 1
ATOM 1221 O O . PHE A 1 145 ? 22.767 11.366 -5.691 1.00 54.84 145 PHE A O 1
ATOM 1228 N N . LYS A 1 146 ? 24.531 10.045 -5.448 1.00 48.03 146 LYS A N 1
ATOM 1229 C CA . LYS A 1 146 ? 25.514 11.140 -5.638 1.00 48.03 146 LYS A CA 1
ATOM 1230 C C . LYS A 1 146 ? 25.401 11.906 -6.961 1.00 48.03 146 LYS A C 1
ATOM 1232 O O . LYS A 1 146 ? 25.904 13.030 -7.028 1.00 48.03 146 LYS A O 1
ATOM 1237 N N . ASN A 1 147 ? 24.770 11.358 -8.000 1.00 50.56 147 ASN A N 1
ATOM 1238 C CA . ASN A 1 147 ? 24.517 12.111 -9.222 1.00 50.56 147 ASN A CA 1
ATOM 1239 C C . ASN A 1 147 ? 23.622 13.322 -8.906 1.00 50.56 147 ASN A C 1
ATOM 1241 O O . ASN A 1 147 ? 22.421 13.200 -8.662 1.00 50.56 147 ASN A O 1
ATOM 1245 N N . LYS A 1 148 ? 24.237 14.515 -8.921 1.00 47.25 148 LYS A N 1
ATOM 1246 C CA . LYS A 1 148 ? 23.645 15.812 -8.544 1.00 47.25 148 LYS A CA 1
ATOM 1247 C C . LYS A 1 148 ? 22.303 16.108 -9.222 1.00 47.25 148 LYS A C 1
ATOM 1249 O O . LYS A 1 148 ? 21.574 16.940 -8.708 1.00 47.25 148 LYS A O 1
ATOM 1254 N N . LEU A 1 149 ? 21.966 15.467 -10.340 1.00 48.94 149 LEU A N 1
ATOM 1255 C CA . LEU A 1 149 ? 20.677 15.626 -11.020 1.00 48.94 149 LEU A CA 1
ATOM 1256 C C . LEU A 1 149 ? 19.510 14.978 -10.257 1.00 48.94 149 LEU A C 1
ATOM 1258 O O . LEU A 1 149 ? 18.506 15.654 -10.039 1.00 48.94 149 LEU A O 1
ATOM 1262 N N . LEU A 1 150 ? 19.656 13.738 -9.771 1.00 50.34 150 LEU A N 1
ATOM 1263 C CA . LEU A 1 150 ? 18.626 13.096 -8.944 1.00 50.34 150 LEU A CA 1
ATOM 1264 C C . LEU A 1 150 ? 18.552 13.745 -7.569 1.00 50.34 150 LEU A C 1
ATOM 1266 O O . LEU A 1 150 ? 17.467 14.084 -7.115 1.00 50.34 150 LEU A O 1
ATOM 1270 N N . ILE A 1 151 ? 19.699 13.955 -6.914 1.00 48.97 151 ILE A N 1
ATOM 1271 C CA . ILE A 1 151 ? 19.713 14.593 -5.598 1.00 48.97 151 ILE A CA 1
ATOM 1272 C C . ILE A 1 151 ? 19.182 16.017 -5.691 1.00 48.97 151 ILE A C 1
ATOM 1274 O O . ILE A 1 151 ? 18.355 16.326 -4.868 1.00 48.97 151 ILE A O 1
ATOM 1278 N N . LYS A 1 152 ? 19.493 16.858 -6.688 1.00 51.19 152 LYS A N 1
ATOM 1279 C CA . LYS A 1 152 ? 18.879 18.205 -6.762 1.00 51.19 152 LYS A CA 1
ATOM 1280 C C . LYS A 1 152 ? 17.364 18.172 -6.979 1.00 51.19 152 LYS A C 1
ATOM 1282 O O . LYS A 1 152 ? 16.662 19.030 -6.452 1.00 51.19 152 LYS A O 1
ATOM 1287 N N . GLN A 1 153 ? 16.845 17.196 -7.726 1.00 50.34 153 GLN A N 1
ATOM 1288 C CA . GLN A 1 153 ? 15.398 17.029 -7.888 1.00 50.34 153 GLN A CA 1
ATOM 1289 C C . GLN A 1 153 ? 14.742 16.424 -6.636 1.00 50.34 153 GLN A C 1
ATOM 1291 O O . GLN A 1 153 ? 13.614 16.782 -6.309 1.00 50.34 153 GLN A O 1
ATOM 1296 N N . ILE A 1 154 ? 15.449 15.585 -5.869 1.00 49.47 154 ILE A N 1
ATOM 1297 C CA . ILE A 1 154 ? 14.917 14.824 -4.724 1.00 49.47 154 ILE A CA 1
ATOM 1298 C C . ILE A 1 154 ? 15.259 15.457 -3.361 1.00 49.47 154 ILE A C 1
ATOM 1300 O O . ILE A 1 154 ? 14.455 15.322 -2.445 1.00 49.47 154 ILE A O 1
ATOM 1304 N N . THR A 1 155 ? 16.292 16.298 -3.225 1.00 41.94 155 THR A N 1
ATOM 1305 C CA . THR A 1 155 ? 16.746 16.904 -1.956 1.00 41.94 155 THR A CA 1
ATOM 1306 C C . THR A 1 155 ? 15.647 17.684 -1.280 1.00 41.94 155 THR A C 1
ATOM 1308 O O . THR A 1 155 ? 15.153 18.684 -1.800 1.00 41.94 155 THR A O 1
ATOM 1311 N N . PHE A 1 156 ? 15.256 17.136 -0.143 1.00 46.00 156 PHE A N 1
ATOM 1312 C CA . PHE A 1 156 ? 14.361 17.666 0.859 1.00 46.00 156 PHE A CA 1
ATOM 1313 C C . PHE A 1 156 ? 14.957 18.991 1.363 1.00 46.00 156 PHE A C 1
ATOM 1315 O O . PHE A 1 156 ? 15.857 18.967 2.196 1.00 46.00 156 PHE A O 1
ATOM 1322 N N . ASN A 1 157 ? 14.545 20.113 0.768 1.00 44.88 157 ASN A N 1
ATOM 1323 C CA . ASN A 1 157 ? 14.699 21.425 1.395 1.00 44.88 157 ASN A CA 1
ATOM 1324 C C . ASN A 1 157 ? 13.512 21.642 2.327 1.00 44.88 157 ASN A C 1
ATOM 1326 O O . ASN A 1 157 ? 12.396 21.237 1.916 1.00 44.88 157 ASN A O 1
#

pLDDT: mean 80.63, std 15.96, range [41.94, 98.38]

Foldseek 3Di:
DAPVPQWDWDFDQQQWIWIWGQDPVVRDIDTDDIDHHPGGDGEKAYPHPAWIFDDPFGWIWGQDPVVRDTDGDDTDGDPAPPADAPDDDYWYADNVLRATADQRHPFWGWGFGWDWDQDPVVRDTDIDGPDIDIDGPPVPPVVVCVPCVCCVSVPDD

Radius of gyration: 16.58 Å; chains: 1; bounding box: 49×36×38 Å

Secondary structure (DSSP, 8-state):
--TTS-EEEEE-TTSEEEEEEEETTTTEEEEEEEEE-SS--S-EEESSSSEEEETTTEEEEEEETTTTEEEEEEEE-----SS---S-PPPEEETTTTEEE----SSEEEEEEEEEEEETTTTEEEEEEEEEEEEE-SS-HHHHHHSHHHHHHH---